Protein AF-A0A346MXD4-F1 (afdb_monomer_lite)

Secondary structure (DSSP, 8-state):
--HHHHHHHHHHHHHHHHHHHT--HHHHHHTHHHHHHHHHHHHTT-HHHHHHHHHHHHHH-S---HHHHHHHHHHHHHTT-HHHHHHHHHHHHHHHTS--------

Structure (mmCIF, N/CA/C/O backbone):
data_AF-A0A346MXD4-F1
#
_entry.id   AF-A0A346MXD4-F1
#
loop_
_atom_site.group_PDB
_atom_site.id
_atom_site.type_symbol
_atom_site.label_atom_id
_atom_site.label_alt_id
_atom_site.label_comp_id
_atom_site.label_asym_id
_atom_site.label_entity_id
_atom_site.label_seq_id
_atom_site.pdbx_PDB_ins_code
_atom_site.Cartn_x
_atom_site.Cartn_y
_atom_site.Cartn_z
_atom_site.occupancy
_atom_site.B_iso_or_equiv
_atom_site.auth_seq_id
_atom_site.auth_comp_id
_atom_site.auth_asym_id
_atom_site.auth_atom_id
_atom_site.pdbx_PDB_model_num
ATOM 1 N N . MET A 1 1 ? -1.097 21.440 -16.785 1.00 61.28 1 MET A N 1
ATOM 2 C CA . MET A 1 1 ? -1.066 20.371 -15.769 1.00 61.28 1 MET A CA 1
ATOM 3 C C . MET A 1 1 ? -1.832 20.871 -14.561 1.00 61.28 1 MET A C 1
ATOM 5 O O . MET A 1 1 ? -1.543 21.973 -14.109 1.00 61.28 1 MET A O 1
ATOM 9 N N . ASP A 1 2 ? -2.850 20.135 -14.123 1.00 86.38 2 ASP A N 1
ATOM 10 C CA . ASP A 1 2 ? -3.662 20.506 -12.961 1.00 86.38 2 ASP A CA 1
ATOM 11 C C . ASP A 1 2 ? -2.833 20.333 -11.676 1.00 86.38 2 ASP A C 1
ATOM 13 O O . ASP A 1 2 ? -2.281 19.261 -11.422 1.00 86.38 2 ASP A O 1
ATOM 17 N N . ILE A 1 3 ? -2.712 21.397 -10.878 1.00 85.75 3 ILE A N 1
ATOM 18 C CA . ILE A 1 3 ? -1.932 21.389 -9.635 1.00 85.75 3 ILE A CA 1
ATOM 19 C C . ILE A 1 3 ? -2.515 20.433 -8.589 1.00 85.75 3 ILE A C 1
ATOM 21 O O . ILE A 1 3 ? -1.772 19.887 -7.775 1.00 85.75 3 ILE A O 1
ATOM 25 N N . ASN A 1 4 ? -3.827 20.196 -8.625 1.00 85.75 4 ASN A N 1
ATOM 26 C CA . ASN A 1 4 ? -4.483 19.242 -7.738 1.00 85.75 4 ASN A CA 1
ATOM 27 C C . ASN A 1 4 ? -4.148 17.805 -8.143 1.00 85.75 4 ASN A C 1
ATOM 29 O O . ASN A 1 4 ? -3.875 16.977 -7.275 1.00 85.75 4 ASN A O 1
ATOM 33 N N . LEU A 1 5 ? -4.074 17.536 -9.451 1.00 85.88 5 LEU A N 1
ATOM 34 C CA . LEU A 1 5 ? -3.645 16.240 -9.973 1.00 85.88 5 LEU A CA 1
ATOM 35 C C . LEU A 1 5 ? -2.194 15.946 -9.574 1.00 85.88 5 LEU A C 1
ATOM 37 O O . LEU A 1 5 ? -1.924 14.889 -9.010 1.00 85.88 5 LEU A O 1
ATOM 41 N N . LEU A 1 6 ? -1.283 16.907 -9.754 1.00 88.44 6 LEU A N 1
ATOM 42 C CA . LEU A 1 6 ? 0.121 16.737 -9.362 1.00 88.44 6 LEU A CA 1
ATOM 43 C C . LEU A 1 6 ? 0.273 16.457 -7.858 1.00 88.44 6 LEU A C 1
ATOM 45 O O . LEU A 1 6 ? 1.000 15.544 -7.473 1.00 88.44 6 LEU A O 1
ATOM 49 N N . LYS A 1 7 ? -0.450 17.196 -7.006 1.00 88.94 7 LYS A N 1
ATOM 50 C CA . LYS A 1 7 ? -0.457 16.952 -5.554 1.00 88.94 7 LYS A CA 1
ATOM 51 C C . LYS A 1 7 ? -0.987 15.561 -5.207 1.00 88.94 7 LYS A C 1
ATOM 53 O O . LYS A 1 7 ? -0.432 14.903 -4.332 1.00 88.94 7 LYS A O 1
ATOM 58 N N . SER A 1 8 ? -2.045 15.108 -5.885 1.00 89.75 8 SER A N 1
ATOM 59 C CA . SER A 1 8 ? -2.593 13.765 -5.672 1.00 89.75 8 SER A CA 1
ATOM 60 C C . SER A 1 8 ? -1.593 12.672 -6.054 1.00 89.75 8 SER A C 1
ATOM 62 O O . SER A 1 8 ? -1.473 11.688 -5.328 1.00 89.75 8 SER A O 1
ATOM 64 N N . TRP A 1 9 ? -0.818 12.866 -7.126 1.00 92.88 9 TRP A N 1
ATOM 65 C CA . TRP A 1 9 ? 0.212 11.923 -7.563 1.00 92.88 9 TRP A CA 1
ATOM 66 C C . TRP A 1 9 ? 1.372 11.852 -6.580 1.00 92.88 9 TRP A C 1
ATOM 68 O O . TRP A 1 9 ? 1.690 10.766 -6.112 1.00 92.88 9 TRP A O 1
ATOM 78 N N . GLN A 1 10 ? 1.928 12.999 -6.181 1.00 95.44 10 GLN A N 1
ATOM 79 C CA . GLN A 1 10 ? 3.022 13.054 -5.203 1.00 95.44 10 GLN A CA 1
ATOM 80 C C . GLN A 1 10 ? 2.632 12.416 -3.867 1.00 95.44 10 GLN A C 1
ATOM 82 O O . GLN A 1 10 ? 3.409 11.683 -3.262 1.00 95.44 10 GLN A O 1
ATOM 87 N N . ARG A 1 11 ? 1.403 12.669 -3.409 1.00 95.75 11 ARG A N 1
ATOM 88 C CA . ARG A 1 11 ? 0.888 12.060 -2.183 1.00 95.75 11 ARG A CA 1
ATOM 89 C C . ARG A 1 11 ? 0.709 10.547 -2.329 1.00 95.75 11 ARG A C 1
ATOM 91 O O . ARG A 1 11 ? 1.074 9.812 -1.420 1.00 95.75 11 ARG A O 1
ATOM 98 N N . THR A 1 12 ? 0.170 10.093 -3.459 1.00 97.56 12 THR A N 1
ATOM 99 C CA . THR A 1 12 ? 0.012 8.660 -3.753 1.00 97.56 12 THR A CA 1
ATOM 100 C C . THR A 1 12 ? 1.367 7.959 -3.774 1.00 97.56 12 THR A C 1
ATOM 102 O O . THR A 1 12 ? 1.531 6.943 -3.109 1.00 97.56 12 THR A O 1
ATOM 105 N N . GLU A 1 13 ? 2.351 8.526 -4.473 1.00 98.00 13 GLU A N 1
ATOM 106 C CA . GLU A 1 13 ? 3.718 8.007 -4.505 1.00 98.00 13 GLU A CA 1
ATOM 107 C C . GLU A 1 13 ? 4.312 7.910 -3.092 1.00 98.00 13 GLU A C 1
ATOM 109 O O . GLU A 1 13 ? 4.855 6.870 -2.728 1.00 98.00 13 GLU A O 1
ATOM 114 N N . GLY A 1 14 ? 4.146 8.955 -2.273 1.00 98.00 14 GLY A N 1
ATOM 115 C CA . GLY A 1 14 ? 4.580 8.952 -0.876 1.00 98.00 14 GLY A CA 1
ATOM 116 C C . GLY A 1 14 ? 3.967 7.806 -0.069 1.00 98.00 14 GLY A C 1
ATOM 117 O O . GLY A 1 14 ? 4.694 7.059 0.577 1.00 98.00 14 GLY A O 1
ATOM 118 N N . TYR A 1 15 ? 2.649 7.602 -0.163 1.00 98.44 15 TYR A N 1
ATOM 119 C CA . TYR A 1 15 ? 1.988 6.492 0.530 1.00 98.44 15 TYR A CA 1
ATOM 120 C C . TYR A 1 15 ? 2.470 5.119 0.064 1.00 98.44 15 TYR A C 1
ATOM 122 O O . TYR A 1 15 ? 2.642 4.233 0.895 1.00 98.44 15 TYR A O 1
ATOM 130 N N . LEU A 1 16 ? 2.713 4.934 -1.235 1.00 98.56 16 LEU A N 1
ATOM 131 C CA . LEU A 1 16 ? 3.205 3.664 -1.771 1.00 98.56 16 LEU A CA 1
ATOM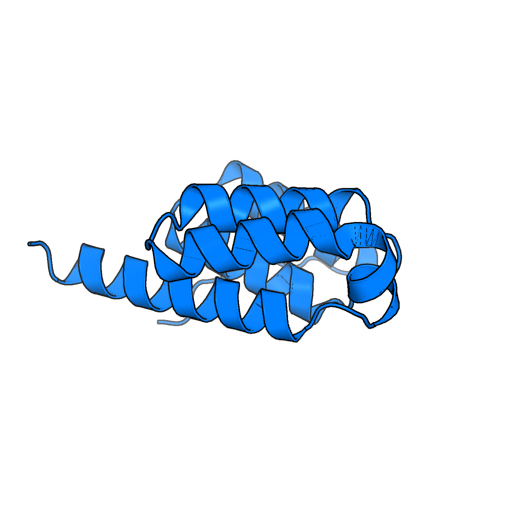 132 C C . LEU A 1 16 ? 4.651 3.380 -1.343 1.00 98.56 16 LEU A C 1
ATOM 134 O O . LEU A 1 16 ? 4.966 2.252 -0.968 1.00 98.56 16 LEU A O 1
ATOM 138 N N . ARG A 1 17 ? 5.520 4.399 -1.336 1.00 98.44 17 ARG A N 1
ATOM 139 C CA . ARG A 1 17 ? 6.900 4.277 -0.836 1.00 98.44 17 ARG A CA 1
ATOM 140 C C . ARG A 1 17 ? 6.931 3.964 0.656 1.00 98.44 17 ARG A C 1
ATOM 142 O O . ARG A 1 17 ? 7.668 3.074 1.077 1.00 98.44 17 ARG A O 1
ATOM 149 N N . ASP A 1 18 ? 6.095 4.642 1.435 1.00 98.19 18 ASP A N 1
ATOM 150 C CA . ASP A 1 18 ? 5.960 4.362 2.861 1.00 98.19 18 ASP A CA 1
ATOM 151 C C . ASP A 1 18 ? 5.391 2.954 3.087 1.00 98.19 18 ASP A C 1
ATOM 153 O O . ASP A 1 18 ? 5.860 2.244 3.971 1.00 98.19 18 ASP A O 1
ATOM 157 N N . ALA A 1 19 ? 4.396 2.514 2.307 1.00 97.62 19 ALA A N 1
ATOM 158 C CA . ALA A 1 19 ? 3.847 1.161 2.424 1.00 97.62 19 ALA A CA 1
ATOM 159 C C . ALA A 1 19 ? 4.948 0.125 2.172 1.00 97.62 19 ALA A C 1
ATOM 161 O O . ALA A 1 19 ? 5.194 -0.741 3.009 1.00 97.62 19 ALA A O 1
ATOM 162 N N . ARG A 1 20 ? 5.688 0.285 1.071 1.00 96.75 20 ARG A N 1
ATOM 163 C CA . ARG A 1 20 ? 6.841 -0.547 0.728 1.00 96.75 20 ARG A CA 1
ATOM 164 C C . ARG A 1 20 ? 7.854 -0.644 1.873 1.00 96.75 20 ARG A C 1
ATOM 166 O O . ARG A 1 20 ? 8.316 -1.745 2.161 1.00 96.75 20 ARG A O 1
ATOM 173 N N . SER A 1 21 ? 8.176 0.459 2.552 1.00 96.69 21 SER A N 1
ATOM 174 C CA . SER A 1 21 ? 9.146 0.454 3.660 1.00 96.69 21 SER A CA 1
ATOM 175 C C . SER A 1 21 ? 8.645 -0.230 4.938 1.00 96.69 21 SER A C 1
ATOM 177 O O . SER A 1 21 ? 9.433 -0.440 5.857 1.00 96.69 21 SER A O 1
ATOM 179 N N . HIS A 1 22 ? 7.342 -0.508 5.041 1.00 96.44 22 HIS A N 1
ATOM 180 C CA . HIS A 1 22 ? 6.728 -1.186 6.185 1.00 96.44 22 HIS A CA 1
ATOM 181 C C . HIS A 1 22 ? 6.530 -2.688 5.964 1.00 96.44 22 HIS A C 1
ATOM 183 O O . HIS A 1 22 ? 6.034 -3.347 6.879 1.00 96.44 22 HIS A O 1
ATOM 189 N N . LEU A 1 23 ? 6.917 -3.221 4.799 1.00 94.38 23 LEU A N 1
ATOM 190 C CA . LEU A 1 23 ? 6.872 -4.658 4.552 1.00 94.38 23 LEU A CA 1
ATOM 191 C C . LEU A 1 23 ? 7.757 -5.413 5.549 1.00 94.38 23 LEU A C 1
ATOM 193 O O . LEU A 1 23 ? 8.876 -5.001 5.872 1.00 94.38 23 LEU A O 1
ATOM 197 N N . SER A 1 24 ? 7.241 -6.528 6.055 1.00 93.06 24 SER A N 1
ATOM 198 C CA . SER A 1 24 ? 7.981 -7.394 6.967 1.00 93.06 24 SER A CA 1
ATOM 199 C C . SER A 1 24 ? 9.179 -8.060 6.278 1.00 93.06 24 SER A C 1
ATOM 201 O O . SER A 1 24 ? 9.168 -8.317 5.078 1.00 93.06 24 SER A O 1
ATOM 203 N N . GLN A 1 25 ? 10.203 -8.442 7.050 1.00 92.75 25 GLN A N 1
ATOM 204 C CA . GLN A 1 25 ? 11.337 -9.217 6.513 1.00 92.75 25 GLN A CA 1
ATOM 205 C C . GLN A 1 25 ? 10.911 -10.567 5.916 1.00 92.75 25 GLN A C 1
ATOM 207 O O . GLN A 1 25 ? 11.604 -11.101 5.055 1.00 92.75 25 GLN A O 1
ATOM 212 N N . ILE A 1 26 ? 9.792 -11.128 6.386 1.00 92.69 26 ILE A N 1
ATOM 213 C CA . ILE A 1 26 ? 9.230 -12.360 5.828 1.00 92.69 26 ILE A CA 1
ATOM 214 C C . ILE A 1 26 ? 8.682 -12.069 4.432 1.00 92.69 26 ILE A C 1
ATOM 216 O O . ILE A 1 26 ? 9.018 -12.787 3.498 1.00 92.69 26 ILE A O 1
ATOM 220 N N . ALA A 1 27 ? 7.926 -10.980 4.257 1.00 91.69 27 ALA A N 1
ATOM 221 C CA . ALA A 1 27 ? 7.451 -10.596 2.933 1.00 91.69 27 ALA A CA 1
ATOM 222 C C . ALA A 1 27 ? 8.587 -10.225 1.970 1.00 91.69 27 ALA A C 1
ATOM 224 O O . ALA A 1 27 ? 8.510 -10.563 0.795 1.00 91.69 27 ALA A O 1
ATOM 225 N N . GLU A 1 28 ? 9.663 -9.607 2.460 1.00 92.38 28 GLU A N 1
ATOM 226 C CA . GLU A 1 28 ? 10.874 -9.347 1.663 1.00 92.38 28 GLU A CA 1
ATOM 227 C C . GLU A 1 28 ? 11.488 -10.630 1.088 1.00 92.38 28 GLU A C 1
ATOM 229 O O . GLU A 1 28 ? 12.020 -10.622 -0.020 1.00 92.38 28 GLU A O 1
ATOM 234 N N . ALA A 1 29 ? 11.410 -11.740 1.828 1.00 93.62 29 ALA A N 1
ATOM 235 C CA . ALA A 1 29 ? 11.896 -13.036 1.370 1.00 93.62 29 ALA A CA 1
ATOM 236 C C . ALA A 1 29 ? 10.886 -13.743 0.453 1.00 93.62 29 ALA A C 1
ATOM 238 O O . ALA A 1 29 ? 11.266 -14.236 -0.609 1.00 93.62 29 ALA A O 1
ATOM 239 N N . ASP A 1 30 ? 9.613 -13.779 0.851 1.00 95.19 30 ASP A N 1
ATOM 240 C CA . ASP A 1 30 ? 8.570 -14.556 0.174 1.00 95.19 30 ASP A CA 1
ATOM 241 C C . ASP A 1 30 ? 8.066 -13.883 -1.117 1.00 95.19 30 ASP A C 1
ATOM 243 O O . ASP A 1 30 ? 7.660 -14.571 -2.052 1.00 95.19 30 ASP A O 1
ATOM 247 N N . PHE A 1 31 ? 8.131 -12.548 -1.199 1.00 95.69 31 PHE A N 1
ATOM 248 C CA . PHE A 1 31 ? 7.597 -11.744 -2.307 1.00 95.69 31 PHE A CA 1
ATOM 249 C C . PHE A 1 31 ? 8.658 -10.871 -2.992 1.00 95.69 31 PHE A C 1
ATOM 251 O O . PHE A 1 31 ? 8.322 -9.853 -3.598 1.00 95.69 31 PHE A O 1
ATOM 258 N N . ALA A 1 32 ? 9.935 -11.262 -2.935 1.00 95.88 32 ALA A N 1
ATOM 259 C CA . ALA A 1 32 ? 11.058 -10.477 -3.461 1.00 95.88 32 ALA A CA 1
ATOM 260 C C . ALA A 1 32 ? 10.847 -9.962 -4.902 1.00 95.88 32 ALA A C 1
ATOM 262 O O . ALA A 1 32 ? 11.166 -8.812 -5.205 1.00 95.88 32 ALA A O 1
ATOM 263 N N . ASP A 1 33 ? 10.282 -10.785 -5.792 1.00 96.00 33 ASP A N 1
ATOM 264 C CA . ASP A 1 33 ? 10.012 -10.383 -7.177 1.00 96.00 33 ASP A CA 1
ATOM 265 C C . ASP A 1 33 ? 8.881 -9.354 -7.294 1.00 96.00 33 ASP A C 1
ATOM 267 O O . ASP A 1 33 ? 9.061 -8.341 -7.968 1.00 96.00 33 ASP A O 1
ATOM 271 N N . GLY A 1 34 ? 7.756 -9.555 -6.600 1.00 95.94 34 GLY A N 1
ATOM 272 C CA . GLY A 1 34 ? 6.640 -8.599 -6.611 1.00 95.94 34 GLY A CA 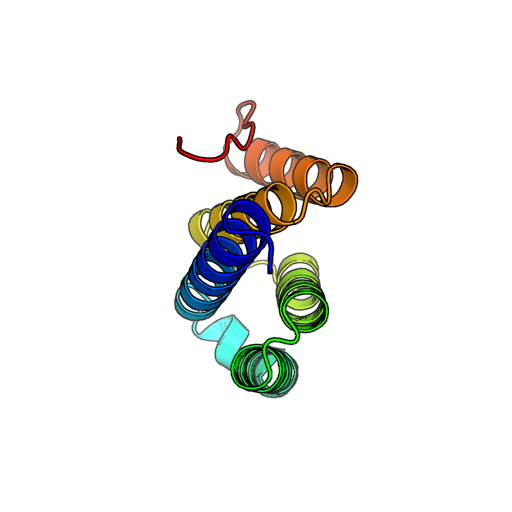1
ATOM 273 C C . GLY A 1 34 ? 7.021 -7.258 -5.979 1.00 95.94 34 GLY A C 1
ATOM 274 O O . GLY A 1 34 ? 6.608 -6.194 -6.437 1.00 95.94 34 GLY A O 1
ATOM 275 N N . ILE A 1 35 ? 7.884 -7.298 -4.965 1.00 97.00 35 ILE A N 1
ATOM 276 C CA . ILE A 1 35 ? 8.473 -6.111 -4.347 1.00 97.00 35 ILE A CA 1
ATOM 277 C C . ILE A 1 35 ? 9.356 -5.354 -5.344 1.00 97.00 35 ILE A C 1
ATOM 279 O O . ILE A 1 35 ? 9.217 -4.138 -5.491 1.00 97.00 35 ILE A O 1
ATOM 283 N N . ARG A 1 36 ? 10.236 -6.067 -6.056 1.00 97.56 36 ARG A N 1
ATOM 284 C CA . ARG A 1 36 ? 11.097 -5.479 -7.088 1.00 97.56 36 ARG A CA 1
ATOM 285 C C . ARG A 1 36 ? 10.275 -4.862 -8.220 1.00 97.56 36 ARG A C 1
ATOM 287 O O . ARG A 1 36 ? 10.633 -3.797 -8.714 1.00 97.56 36 ARG A O 1
ATOM 294 N N . GLU A 1 37 ? 9.183 -5.501 -8.631 1.00 97.56 37 GLU A N 1
ATOM 295 C CA . GLU A 1 37 ? 8.255 -4.941 -9.622 1.00 97.56 37 GLU A CA 1
ATOM 296 C C . GLU A 1 37 ? 7.588 -3.660 -9.109 1.00 97.56 37 GLU A C 1
ATOM 298 O O . GLU A 1 37 ? 7.611 -2.642 -9.801 1.00 97.56 37 GLU A O 1
ATOM 303 N N . ALA A 1 38 ? 7.081 -3.660 -7.871 1.00 97.75 38 ALA A N 1
ATOM 304 C CA . ALA A 1 38 ? 6.513 -2.463 -7.253 1.00 97.75 38 ALA A CA 1
ATOM 305 C C . ALA A 1 38 ? 7.512 -1.290 -7.225 1.00 97.75 38 ALA A C 1
ATOM 307 O O . ALA A 1 38 ? 7.143 -0.154 -7.526 1.00 97.75 38 ALA A O 1
ATOM 308 N N . GLU A 1 39 ? 8.781 -1.554 -6.905 1.00 97.81 39 GLU A N 1
ATOM 309 C CA . GLU A 1 39 ? 9.852 -0.550 -6.924 1.00 97.81 39 GLU A CA 1
ATOM 310 C C . GLU A 1 39 ? 10.110 -0.002 -8.334 1.00 97.81 39 GLU A C 1
ATOM 312 O O . GLU A 1 39 ? 10.171 1.217 -8.508 1.00 97.81 39 GLU A O 1
ATOM 317 N N . GLN A 1 40 ? 10.172 -0.871 -9.347 1.00 98.06 40 GLN A N 1
ATOM 318 C CA . GLN A 1 40 ? 10.326 -0.461 -10.749 1.00 98.06 40 GLN A CA 1
ATOM 319 C C . GLN A 1 40 ? 9.164 0.429 -11.212 1.00 98.06 40 GLN A C 1
ATOM 321 O O . GLN A 1 40 ? 9.383 1.471 -11.834 1.00 98.06 40 GLN A O 1
ATOM 326 N N . TYR A 1 41 ? 7.928 0.079 -10.853 1.00 98.38 41 TYR A N 1
ATOM 327 C CA . TYR A 1 41 ? 6.759 0.904 -11.155 1.00 98.38 41 TYR A CA 1
ATOM 328 C C . TYR A 1 41 ? 6.826 2.276 -10.472 1.00 98.38 41 TYR A C 1
ATOM 330 O O . TYR A 1 41 ? 6.503 3.295 -11.089 1.00 98.38 41 TYR A O 1
ATOM 338 N N . LEU A 1 42 ? 7.299 2.339 -9.223 1.00 97.75 42 LEU A N 1
ATOM 339 C CA . LEU A 1 42 ? 7.499 3.604 -8.509 1.00 97.75 42 LEU A CA 1
ATOM 340 C C . LEU A 1 42 ? 8.578 4.480 -9.156 1.00 97.75 42 LEU A C 1
ATOM 342 O O . LEU A 1 42 ? 8.412 5.697 -9.217 1.00 97.75 42 LEU A O 1
ATOM 346 N N . GLU A 1 43 ? 9.667 3.898 -9.658 1.00 97.25 43 GLU A N 1
ATOM 347 C CA . GLU A 1 43 ? 10.717 4.629 -10.385 1.00 97.25 43 GLU A CA 1
ATOM 348 C C . GLU A 1 43 ? 10.214 5.238 -11.703 1.00 97.25 43 GLU A C 1
ATOM 350 O O . GLU A 1 43 ? 10.688 6.297 -12.126 1.00 97.25 43 GLU A O 1
ATOM 355 N N . HIS A 1 44 ? 9.216 4.612 -12.328 1.00 96.56 44 HIS A N 1
ATOM 356 C CA . HIS A 1 44 ? 8.620 5.062 -13.585 1.00 96.56 44 HIS A CA 1
ATOM 357 C C . HIS A 1 44 ? 7.323 5.874 -13.421 1.00 96.56 44 HIS A C 1
ATOM 359 O O . HIS A 1 44 ? 6.724 6.270 -14.421 1.00 96.56 44 HIS A O 1
ATOM 365 N N . ASN A 1 45 ? 6.922 6.208 -12.187 1.00 94.94 45 ASN A N 1
ATOM 366 C CA . ASN A 1 45 ? 5.653 6.879 -11.860 1.00 94.94 45 ASN A CA 1
ATOM 367 C C . ASN A 1 45 ? 4.398 6.104 -12.311 1.00 94.94 45 ASN A C 1
ATOM 369 O O . ASN A 1 45 ? 3.331 6.687 -12.518 1.00 94.94 45 ASN A O 1
ATOM 373 N N . GLU A 1 46 ? 4.494 4.784 -12.434 1.00 97.62 46 GLU A N 1
ATOM 374 C CA . GLU A 1 46 ? 3.382 3.897 -12.774 1.00 97.62 46 GLU A CA 1
ATOM 375 C C . GLU A 1 46 ? 2.598 3.531 -11.503 1.00 97.62 46 GLU A C 1
ATOM 377 O O . GLU A 1 46 ? 2.501 2.376 -11.097 1.00 97.62 46 GLU A O 1
ATOM 382 N N . LEU A 1 47 ? 2.038 4.551 -10.841 1.00 98.00 47 LEU A N 1
ATOM 383 C CA . LEU A 1 47 ? 1.494 4.446 -9.477 1.00 98.00 47 LEU A CA 1
ATOM 384 C C . LEU A 1 47 ? 0.368 3.411 -9.329 1.00 98.00 47 LEU A C 1
ATOM 386 O O . LEU A 1 47 ? 0.245 2.792 -8.276 1.00 98.00 47 LEU A O 1
ATOM 390 N N . GLY 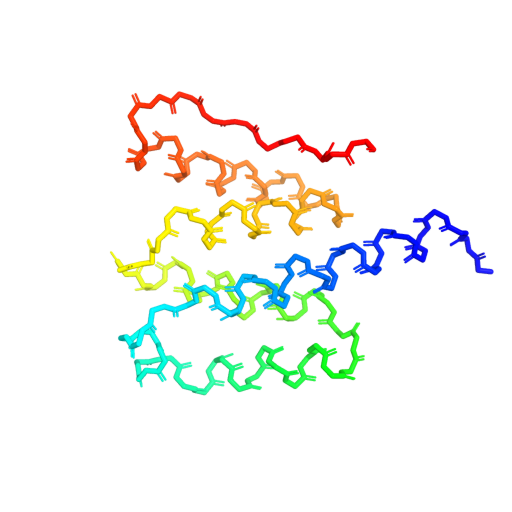A 1 48 ? -0.436 3.204 -10.376 1.00 97.75 48 GLY A N 1
ATOM 391 C CA . GLY A 1 48 ? -1.476 2.171 -10.382 1.00 97.75 48 GLY A CA 1
ATOM 392 C C . GLY A 1 48 ? -0.898 0.755 -10.350 1.00 97.75 48 GLY A C 1
ATOM 393 O O . GLY A 1 48 ? -1.359 -0.065 -9.566 1.00 97.75 48 GLY A O 1
ATOM 394 N N . LEU A 1 49 ? 0.159 0.496 -11.127 1.00 98.44 49 LEU A N 1
ATOM 395 C CA . LEU A 1 49 ? 0.834 -0.806 -11.153 1.00 98.44 49 LEU A CA 1
ATOM 396 C C . LEU A 1 49 ? 1.616 -1.055 -9.860 1.00 98.44 49 LEU A C 1
ATOM 398 O O . LEU A 1 49 ? 1.578 -2.154 -9.314 1.00 98.44 49 LEU A O 1
ATOM 402 N N . ALA A 1 50 ? 2.256 -0.015 -9.317 1.00 98.56 50 ALA A N 1
ATOM 403 C CA . ALA A 1 50 ? 2.885 -0.082 -8.001 1.00 98.56 50 ALA A CA 1
ATOM 404 C C . ALA A 1 50 ? 1.869 -0.435 -6.901 1.00 98.56 50 ALA A C 1
ATOM 406 O O . ALA A 1 50 ? 2.153 -1.261 -6.034 1.00 98.56 50 ALA A O 1
ATOM 407 N N . PHE A 1 51 ? 0.676 0.168 -6.945 1.00 98.50 51 PHE A N 1
ATOM 408 C CA . PHE A 1 51 ? -0.412 -0.174 -6.034 1.00 98.50 51 PHE A CA 1
ATOM 409 C C . PHE A 1 51 ? -0.885 -1.619 -6.225 1.00 98.50 51 PHE A C 1
ATOM 411 O O . PHE A 1 51 ? -0.992 -2.335 -5.235 1.00 98.50 51 PHE A O 1
ATOM 418 N N . ASP A 1 52 ? -1.133 -2.056 -7.465 1.00 98.31 52 ASP A N 1
ATOM 419 C CA . ASP A 1 52 ? -1.573 -3.423 -7.777 1.00 98.31 52 ASP A CA 1
ATOM 420 C C . ASP A 1 52 ? -0.588 -4.472 -7.230 1.00 98.31 52 ASP A C 1
ATOM 422 O O . ASP A 1 52 ? -1.000 -5.438 -6.587 1.00 98.31 52 ASP A O 1
ATOM 426 N N . ALA A 1 53 ? 0.716 -4.252 -7.425 1.00 97.88 53 ALA A N 1
ATOM 427 C CA . ALA A 1 53 ? 1.761 -5.146 -6.937 1.00 97.88 53 ALA A CA 1
ATOM 428 C C . ALA A 1 53 ? 1.776 -5.230 -5.401 1.00 97.88 53 ALA A C 1
ATOM 430 O O . ALA A 1 53 ? 1.757 -6.326 -4.837 1.00 97.88 53 ALA A O 1
ATOM 431 N N . LEU A 1 54 ? 1.748 -4.085 -4.706 1.00 97.69 54 LEU A N 1
ATOM 432 C CA . LEU A 1 54 ? 1.718 -4.064 -3.240 1.00 97.69 54 LEU A CA 1
ATOM 433 C C . LEU A 1 54 ? 0.403 -4.622 -2.672 1.00 97.69 54 LEU A C 1
ATOM 435 O O . LEU A 1 54 ? 0.423 -5.274 -1.631 1.00 97.69 54 LEU A O 1
ATOM 439 N N . GLU A 1 55 ? -0.731 -4.407 -3.341 1.00 96.56 55 GLU A N 1
ATOM 440 C CA . GLU A 1 55 ? -2.018 -4.985 -2.944 1.00 96.56 55 GLU A CA 1
ATOM 441 C C . GLU A 1 55 ? -2.017 -6.513 -3.085 1.00 96.56 55 GLU A C 1
ATOM 443 O O . GLU A 1 55 ? -2.511 -7.191 -2.186 1.00 96.56 55 GLU A O 1
ATOM 448 N N . SER A 1 56 ? -1.411 -7.078 -4.138 1.00 95.50 56 SER A N 1
ATOM 449 C CA . SER A 1 56 ? -1.276 -8.540 -4.271 1.00 95.50 56 SER A CA 1
ATOM 450 C C . SER A 1 56 ? -0.496 -9.130 -3.096 1.00 95.50 56 SER A C 1
ATOM 452 O O . SER A 1 56 ? -0.970 -10.056 -2.439 1.00 95.50 56 SER A O 1
ATOM 454 N N . ILE A 1 57 ? 0.640 -8.514 -2.743 1.00 94.38 57 ILE A N 1
ATOM 455 C CA . ILE A 1 57 ? 1.432 -8.902 -1.565 1.00 94.38 57 ILE A CA 1
ATOM 456 C C . ILE A 1 57 ? 0.577 -8.803 -0.297 1.00 94.38 57 ILE A C 1
ATOM 458 O O . ILE A 1 57 ? 0.593 -9.706 0.535 1.00 94.38 57 ILE A O 1
ATOM 462 N N . ALA A 1 58 ? -0.219 -7.742 -0.152 1.00 90.75 58 ALA A N 1
ATOM 463 C CA . ALA A 1 58 ? -1.113 -7.545 0.988 1.00 90.75 58 ALA A CA 1
ATOM 464 C C . ALA A 1 58 ? -2.174 -8.645 1.131 1.00 90.75 58 ALA A C 1
ATOM 466 O O . ALA A 1 58 ? -2.544 -8.999 2.249 1.00 90.75 58 ALA A O 1
ATOM 467 N N . ME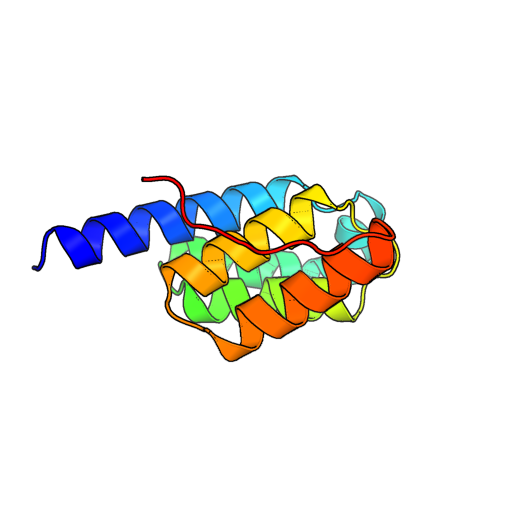T A 1 59 ? -2.692 -9.156 0.012 1.00 88.94 59 MET A N 1
ATOM 468 C CA . MET A 1 59 ? -3.724 -10.196 0.005 1.00 88.94 59 MET A CA 1
ATOM 469 C C . MET A 1 59 ? -3.147 -11.601 0.207 1.00 88.94 59 MET A C 1
ATOM 471 O O . MET A 1 59 ? -3.838 -12.476 0.731 1.00 88.94 59 MET A O 1
ATOM 475 N N . GLU A 1 60 ? -1.902 -11.822 -0.208 1.00 90.50 60 GLU A N 1
ATOM 476 C CA . GLU A 1 60 ? -1.224 -13.118 -0.115 1.00 90.50 60 GLU A CA 1
ATOM 477 C C . GLU A 1 60 ? -0.443 -13.290 1.196 1.00 90.50 60 GLU A C 1
ATOM 479 O O . GLU A 1 60 ? -0.291 -14.407 1.696 1.00 90.50 60 GLU A O 1
ATOM 484 N N . SER A 1 61 ? 0.024 -12.191 1.789 1.00 85.75 61 SER A N 1
ATOM 485 C CA . SER A 1 61 ? 0.740 -12.196 3.063 1.00 85.75 61 SER A CA 1
ATOM 486 C C . SER A 1 61 ? -0.209 -12.298 4.263 1.00 85.75 61 SER A C 1
ATOM 488 O O . SER A 1 61 ? -1.305 -11.743 4.291 1.00 85.75 61 SER A O 1
ATOM 490 N N . GLN A 1 62 ? 0.230 -13.007 5.306 1.00 81.75 62 GLN A N 1
ATOM 491 C CA . GLN A 1 62 ? -0.507 -13.131 6.577 1.00 81.75 62 GLN A CA 1
ATOM 492 C C . GLN A 1 62 ? 0.154 -12.359 7.729 1.00 81.75 62 GLN A C 1
ATOM 494 O O . GLN A 1 62 ? -0.333 -12.391 8.858 1.00 81.75 62 GLN A O 1
ATOM 499 N N . TRP A 1 63 ? 1.278 -11.693 7.458 1.00 78.75 63 TRP A N 1
ATOM 500 C CA . TRP A 1 63 ? 2.223 -11.231 8.481 1.00 78.75 63 TRP A CA 1
ATOM 501 C C . TRP A 1 63 ? 2.352 -9.711 8.556 1.00 78.75 63 TRP A C 1
ATOM 503 O O . TRP A 1 63 ? 3.056 -9.203 9.429 1.00 78.75 63 TRP A O 1
ATOM 513 N N . GLU A 1 64 ? 1.713 -8.982 7.643 1.00 86.38 64 GLU A N 1
ATOM 514 C CA . GLU A 1 64 ? 1.944 -7.550 7.520 1.00 86.38 64 GLU A CA 1
ATOM 515 C C . GLU A 1 64 ? 1.302 -6.750 8.648 1.00 86.38 64 GLU A C 1
ATOM 517 O O . GLU A 1 64 ? 0.214 -7.046 9.154 1.00 86.38 64 GLU A O 1
ATOM 522 N N . GLY A 1 65 ? 2.012 -5.703 9.061 1.00 88.25 65 GLY A N 1
ATOM 523 C CA . GLY A 1 65 ? 1.547 -4.812 10.110 1.00 88.25 65 GLY A CA 1
ATOM 524 C C . GLY A 1 65 ? 0.378 -3.947 9.642 1.00 88.25 65 GLY A C 1
ATOM 525 O O . GLY A 1 65 ? 0.292 -3.558 8.480 1.00 88.25 65 GLY A O 1
ATOM 526 N N . LEU A 1 66 ? -0.482 -3.536 10.581 1.00 93.44 66 LEU A N 1
ATOM 527 C CA . LEU A 1 66 ? -1.601 -2.616 10.314 1.00 93.44 66 LEU A CA 1
ATOM 528 C C . LEU A 1 66 ? -1.182 -1.366 9.527 1.00 93.44 66 LEU A C 1
ATOM 530 O O . LEU A 1 66 ? -1.924 -0.902 8.666 1.00 93.44 66 LEU A O 1
ATOM 534 N N . ARG A 1 67 ? 0.023 -0.848 9.795 1.00 95.31 67 ARG A N 1
ATOM 535 C CA . ARG A 1 67 ? 0.531 0.363 9.152 1.00 95.31 67 ARG A CA 1
ATOM 536 C C . ARG A 1 67 ? 0.673 0.222 7.635 1.00 95.31 67 ARG A C 1
ATOM 538 O O . ARG A 1 67 ? 0.396 1.180 6.922 1.00 95.31 67 ARG A O 1
ATOM 545 N N . PHE A 1 68 ? 1.058 -0.955 7.150 1.00 96.31 68 PHE A N 1
ATOM 546 C CA . PHE A 1 68 ? 1.149 -1.235 5.720 1.00 96.31 68 PHE A CA 1
ATOM 547 C C . PHE A 1 68 ? -0.225 -1.107 5.044 1.00 96.31 68 PHE A C 1
ATOM 549 O O . PHE A 1 68 ? -0.381 -0.357 4.081 1.00 96.31 68 PHE A O 1
ATOM 556 N N . PHE A 1 69 ? -1.251 -1.743 5.617 1.00 96.56 69 PHE A N 1
ATOM 557 C CA . PHE A 1 69 ? -2.618 -1.668 5.099 1.00 96.56 69 PHE A CA 1
ATOM 558 C C . PHE A 1 69 ? -3.195 -0.247 5.150 1.00 96.56 69 PHE A C 1
ATOM 560 O O . PHE A 1 69 ? -3.845 0.182 4.201 1.00 96.56 69 PHE A O 1
ATOM 567 N N . GLU A 1 70 ? -2.938 0.511 6.220 1.00 97.25 70 GLU A N 1
ATOM 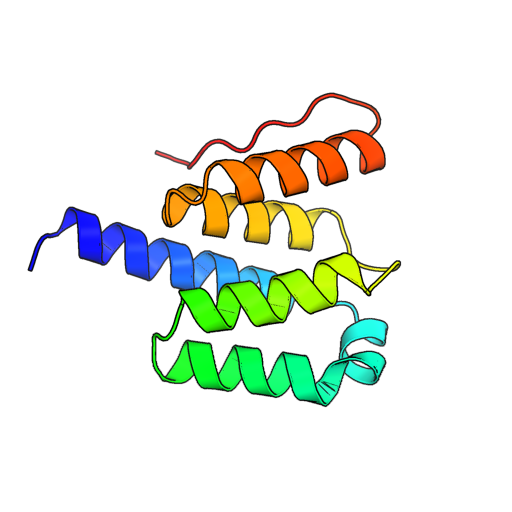568 C CA . GLU A 1 70 ? -3.363 1.918 6.324 1.00 97.25 70 GLU A CA 1
ATOM 569 C C . GLU A 1 70 ? -2.787 2.779 5.193 1.00 97.25 70 GLU A C 1
ATOM 571 O O . GLU A 1 70 ? -3.481 3.626 4.630 1.00 97.25 70 GLU A O 1
ATOM 576 N N . LEU A 1 71 ? -1.515 2.566 4.851 1.00 98.19 71 LEU A N 1
ATOM 577 C CA . LEU A 1 71 ? -0.841 3.300 3.783 1.00 98.19 71 LEU A CA 1
ATOM 578 C C . LEU A 1 71 ? -1.389 2.917 2.404 1.00 98.19 71 LEU A C 1
ATOM 580 O O . LEU A 1 71 ? -1.612 3.802 1.577 1.00 98.19 71 LEU A O 1
ATOM 584 N N . LEU A 1 72 ? -1.701 1.638 2.175 1.00 97.75 72 LEU A N 1
ATOM 585 C CA . LEU A 1 72 ? -2.395 1.216 0.956 1.00 97.75 72 LEU A CA 1
ATOM 586 C C . LEU A 1 72 ? -3.796 1.824 0.855 1.00 97.75 72 LEU A C 1
ATOM 588 O O . LEU A 1 72 ? -4.158 2.348 -0.196 1.00 97.75 72 LEU A O 1
ATOM 592 N N . ALA A 1 73 ? -4.570 1.849 1.938 1.00 97.81 73 ALA A N 1
ATOM 593 C CA . ALA A 1 73 ? -5.885 2.481 1.917 1.00 97.81 73 ALA A CA 1
ATOM 594 C C . ALA A 1 73 ? -5.790 3.986 1.599 1.00 97.81 73 ALA A C 1
ATOM 596 O O . ALA A 1 73 ? -6.576 4.504 0.801 1.00 97.81 73 ALA A O 1
ATOM 597 N N . LEU A 1 74 ? -4.788 4.683 2.150 1.00 98.25 74 LEU A N 1
ATOM 598 C CA . LEU A 1 74 ? -4.502 6.087 1.837 1.00 98.25 74 LEU A CA 1
ATOM 599 C C . LEU A 1 74 ? -4.097 6.292 0.369 1.00 98.25 74 LEU A C 1
ATOM 601 O O . LEU A 1 74 ? -4.551 7.252 -0.261 1.00 98.25 74 LEU A O 1
ATOM 605 N N . ALA A 1 75 ? -3.294 5.389 -0.202 1.00 98.00 75 ALA A N 1
ATOM 606 C CA . ALA A 1 75 ? -2.952 5.407 -1.623 1.00 98.00 75 ALA A CA 1
ATOM 607 C C . ALA A 1 75 ? -4.200 5.211 -2.502 1.00 98.00 75 ALA A C 1
ATOM 609 O O . ALA A 1 75 ? -4.447 6.018 -3.402 1.00 98.00 75 ALA A O 1
ATOM 610 N N . ALA A 1 76 ? -5.035 4.212 -2.194 1.00 97.62 76 ALA A N 1
ATOM 611 C CA . ALA A 1 76 ? -6.296 3.955 -2.889 1.00 97.62 76 ALA A CA 1
ATOM 612 C C . ALA A 1 76 ? -7.236 5.169 -2.834 1.00 97.62 76 ALA A C 1
ATOM 614 O O . ALA A 1 76 ? -7.743 5.610 -3.868 1.00 97.62 76 ALA A O 1
ATOM 615 N N . ALA A 1 77 ? -7.408 5.764 -1.650 1.00 96.94 77 ALA A N 1
ATOM 616 C CA . ALA A 1 77 ? -8.211 6.969 -1.468 1.00 96.94 77 ALA A CA 1
ATOM 617 C C . ALA A 1 77 ? -7.657 8.149 -2.286 1.00 96.94 77 ALA A C 1
ATOM 619 O O . ALA A 1 77 ? -8.414 8.859 -2.948 1.00 96.94 77 ALA A O 1
ATOM 620 N N . SER A 1 78 ? -6.331 8.338 -2.305 1.00 96.50 78 SER A N 1
ATOM 621 C CA . SER A 1 78 ? -5.674 9.419 -3.054 1.00 96.50 78 SER A CA 1
ATOM 622 C C . SER A 1 78 ? -5.846 9.273 -4.572 1.00 96.50 78 SER A C 1
ATOM 624 O O . SER A 1 78 ? -5.939 10.281 -5.273 1.00 96.50 78 SER A O 1
ATOM 626 N N . MET A 1 79 ? -5.966 8.037 -5.066 1.00 95.12 79 MET A N 1
ATOM 627 C CA . MET A 1 79 ? -6.259 7.704 -6.465 1.00 95.12 79 MET A CA 1
ATOM 628 C C . MET A 1 79 ? -7.761 7.603 -6.784 1.00 95.12 79 MET A C 1
ATOM 630 O O . MET A 1 79 ? -8.123 7.287 -7.913 1.00 95.12 79 MET A O 1
ATOM 634 N N . SER A 1 80 ? -8.648 7.877 -5.820 1.00 95.25 80 SER A N 1
ATOM 635 C CA . SER A 1 80 ? -10.106 7.704 -5.958 1.00 95.25 80 SER A CA 1
ATOM 636 C C . SER A 1 80 ? -10.558 6.261 -6.262 1.00 95.25 80 SER A C 1
ATOM 638 O O . SER A 1 80 ? -11.617 6.046 -6.852 1.00 95.25 80 SER A O 1
ATOM 640 N N . LEU A 1 81 ? -9.793 5.254 -5.827 1.00 96.25 81 LEU A N 1
ATOM 641 C CA . LEU A 1 81 ? -10.123 3.828 -5.945 1.00 96.25 81 LEU A CA 1
ATOM 642 C C . LEU A 1 81 ? -11.045 3.384 -4.796 1.00 96.25 81 LEU A C 1
ATOM 644 O O . LEU A 1 81 ? -10.652 2.618 -3.916 1.00 96.25 81 LEU A O 1
ATOM 648 N N . VAL A 1 82 ? -12.282 3.888 -4.797 1.00 96.12 82 VAL A N 1
ATOM 649 C CA . VAL A 1 82 ? -13.233 3.771 -3.672 1.00 96.12 82 VAL A CA 1
ATOM 650 C C . VAL A 1 82 ? -13.480 2.323 -3.235 1.00 96.12 82 VAL A C 1
ATOM 652 O O . VAL A 1 82 ? -13.508 2.039 -2.039 1.00 96.12 82 VAL A O 1
ATOM 655 N N . ASP A 1 83 ? -13.650 1.396 -4.177 1.00 97.19 83 ASP A N 1
ATOM 656 C CA . ASP A 1 83 ? -13.953 -0.000 -3.840 1.00 97.19 83 ASP A CA 1
ATOM 657 C C . ASP A 1 83 ? -12.757 -0.708 -3.195 1.00 97.19 83 ASP A C 1
ATOM 659 O O . ASP A 1 83 ? -12.925 -1.457 -2.231 1.00 97.19 83 ASP A O 1
ATOM 663 N N . ARG A 1 84 ? -11.540 -0.408 -3.666 1.00 96.94 84 ARG A N 1
ATOM 664 C CA . ARG A 1 84 ? -10.305 -0.958 -3.095 1.00 96.94 84 ARG A CA 1
ATOM 665 C C . ARG A 1 84 ? -10.021 -0.380 -1.715 1.00 96.94 84 ARG A C 1
ATOM 667 O O . ARG A 1 84 ? -9.750 -1.133 -0.786 1.00 96.94 84 ARG A O 1
ATOM 674 N N . GLN A 1 85 ? -10.209 0.931 -1.542 1.00 97.75 85 GLN A N 1
ATOM 675 C CA . GLN A 1 85 ? -10.148 1.568 -0.224 1.00 97.75 85 GLN A CA 1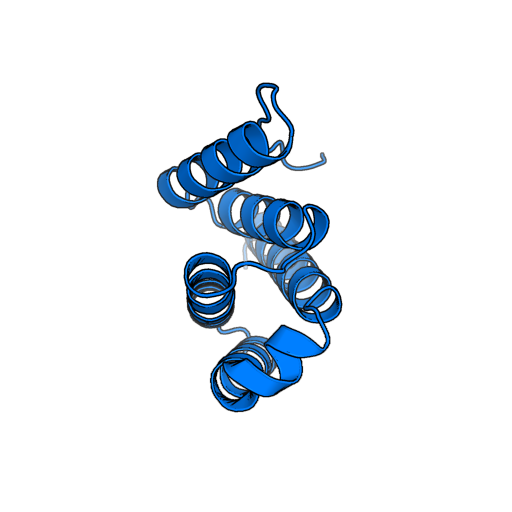
ATOM 676 C C . GLN A 1 85 ? -11.094 0.868 0.764 1.00 97.75 85 GLN A C 1
ATOM 678 O O . GLN A 1 85 ? -10.662 0.463 1.838 1.00 97.75 85 GLN A O 1
ATOM 683 N N . LYS A 1 86 ? -12.367 0.667 0.397 1.00 97.38 86 LYS A N 1
ATOM 684 C CA . LYS A 1 86 ? -13.353 0.006 1.269 1.00 97.38 86 LYS A CA 1
ATOM 685 C C . LYS A 1 86 ? -12.981 -1.436 1.604 1.00 97.38 86 LYS A C 1
ATOM 687 O O . LYS A 1 86 ? -13.206 -1.874 2.733 1.00 97.38 86 LYS A O 1
ATOM 692 N N . ALA A 1 87 ? -12.433 -2.179 0.644 1.00 96.50 87 ALA A N 1
ATOM 693 C CA . ALA A 1 87 ? -11.972 -3.543 0.879 1.00 96.50 87 ALA A CA 1
ATOM 694 C C . ALA A 1 87 ? -10.846 -3.576 1.927 1.00 96.50 87 ALA A C 1
ATOM 696 O O . ALA A 1 87 ? -10.909 -4.368 2.875 1.00 96.50 87 ALA A O 1
ATOM 697 N N . ILE A 1 88 ? -9.871 -2.671 1.802 1.00 96.56 88 ILE A N 1
ATOM 698 C CA . ILE A 1 88 ? -8.748 -2.547 2.737 1.00 96.56 88 ILE A CA 1
ATOM 699 C C . ILE A 1 88 ? -9.226 -2.028 4.104 1.00 96.56 88 ILE A C 1
ATOM 701 O O . ILE A 1 88 ? -8.876 -2.611 5.127 1.00 96.56 88 ILE A O 1
ATOM 705 N N . ASP A 1 89 ? -10.105 -1.025 4.156 1.00 97.31 89 ASP A N 1
ATOM 706 C CA . ASP A 1 89 ? -10.704 -0.523 5.404 1.00 97.31 89 ASP A CA 1
ATOM 707 C C . ASP A 1 89 ? -11.458 -1.632 6.156 1.00 97.31 89 ASP A C 1
ATOM 709 O O . ASP A 1 89 ? -11.359 -1.764 7.382 1.00 97.31 89 ASP A O 1
ATOM 713 N N . GLY A 1 90 ? -12.162 -2.498 5.420 1.00 95.94 90 GLY A N 1
ATOM 714 C CA . GLY A 1 90 ? -12.820 -3.682 5.967 1.00 95.94 90 GLY A CA 1
ATOM 715 C C . GLY A 1 90 ? -11.841 -4.744 6.482 1.00 95.94 90 GLY A C 1
ATOM 716 O O . GLY A 1 90 ? -12.153 -5.455 7.441 1.00 95.94 90 GLY A O 1
ATOM 717 N N . LEU A 1 91 ? -10.657 -4.878 5.879 1.00 93.50 91 LEU A N 1
ATOM 718 C CA . LEU A 1 91 ? -9.577 -5.724 6.399 1.00 93.50 91 LEU A CA 1
ATOM 719 C C . LEU A 1 91 ? -8.999 -5.136 7.695 1.00 93.50 91 LEU A C 1
ATOM 721 O O . LEU A 1 91 ? -8.937 -5.833 8.707 1.00 93.50 91 LEU A O 1
ATOM 725 N N . ILE A 1 92 ? -8.657 -3.846 7.698 1.00 95.31 92 ILE A N 1
ATOM 726 C CA . ILE A 1 92 ? -8.118 -3.142 8.871 1.00 95.31 92 ILE A CA 1
ATOM 727 C C . ILE A 1 92 ? -9.105 -3.213 10.038 1.00 95.31 92 ILE A C 1
ATOM 729 O O . ILE A 1 92 ? -8.708 -3.505 11.166 1.00 95.31 92 ILE A O 1
ATOM 733 N N . SER A 1 93 ? -10.398 -3.010 9.771 1.00 96.25 93 SER A N 1
ATOM 734 C CA . SER A 1 93 ? -11.451 -3.115 10.786 1.00 96.25 93 SER A CA 1
ATOM 735 C C . SER A 1 93 ? -11.483 -4.499 11.439 1.00 96.25 93 SER A C 1
ATOM 737 O O . SER A 1 93 ? -11.587 -4.612 12.662 1.00 96.25 93 SER A O 1
ATOM 739 N N . ARG A 1 94 ? -11.340 -5.564 10.635 1.00 93.12 94 ARG A N 1
ATOM 740 C CA . ARG A 1 94 ? -11.265 -6.949 11.127 1.00 93.12 94 ARG A CA 1
ATOM 741 C C . ARG A 1 94 ? -10.022 -7.184 11.984 1.00 93.12 94 ARG A C 1
ATOM 743 O O . ARG A 1 94 ? -10.141 -7.790 13.042 1.00 93.12 94 ARG A O 1
ATOM 750 N N . LEU A 1 95 ? -8.863 -6.681 11.557 1.00 91.00 95 LEU A N 1
ATOM 751 C CA . LEU A 1 95 ? -7.600 -6.828 12.288 1.00 91.00 95 LEU A CA 1
ATOM 752 C C . LEU A 1 95 ? -7.583 -6.044 13.611 1.00 91.00 95 LEU A C 1
ATOM 754 O O . LEU A 1 95 ? -7.004 -6.506 14.591 1.00 91.00 95 LEU A O 1
ATOM 758 N N . ARG A 1 96 ? -8.224 -4.869 13.660 1.00 92.88 96 ARG A N 1
ATOM 759 C CA . ARG A 1 96 ? -8.301 -4.023 14.866 1.00 92.88 96 ARG A CA 1
ATOM 760 C C . ARG A 1 96 ? -9.397 -4.439 15.847 1.00 92.88 96 ARG A C 1
ATOM 762 O O . ARG A 1 96 ? -9.265 -4.186 17.040 1.00 92.88 96 ARG A O 1
ATOM 769 N N . GLY A 1 97 ? -10.489 -5.028 15.357 1.00 94.19 97 GLY A N 1
ATOM 770 C CA . GLY A 1 97 ? -11.673 -5.353 16.160 1.00 94.19 97 GLY A CA 1
ATOM 771 C C . GLY A 1 97 ? -12.673 -4.199 16.330 1.00 94.19 97 GLY A C 1
ATOM 772 O O . GLY A 1 97 ? -13.638 -4.336 17.079 1.00 94.19 97 GLY A O 1
ATOM 773 N N . TRP A 1 98 ? -12.481 -3.076 15.632 1.00 94.50 98 TRP A N 1
ATOM 774 C CA . TRP A 1 98 ? -13.431 -1.960 15.557 1.00 94.50 98 TRP A CA 1
ATOM 775 C C . TRP A 1 98 ? -13.436 -1.341 14.160 1.00 94.50 98 TRP A C 1
ATOM 777 O O . TRP A 1 98 ? -12.477 -1.495 13.405 1.00 94.50 98 TRP A O 1
ATOM 787 N N . THR A 1 99 ? -14.502 -0.613 13.823 1.00 96.19 99 THR A N 1
ATOM 788 C CA . THR A 1 99 ? -14.642 0.045 12.519 1.00 96.19 99 THR A CA 1
ATOM 789 C C . THR A 1 99 ? -13.520 1.050 12.276 1.00 96.19 99 THR A C 1
ATOM 791 O O . THR A 1 99 ? -13.279 1.944 13.089 1.00 96.19 99 THR A O 1
ATOM 794 N N . TYR A 1 100 ? -12.858 0.912 11.136 1.00 96.25 100 TYR A N 1
ATOM 795 C CA . TYR A 1 100 ? -11.868 1.835 10.610 1.00 96.25 100 TYR A CA 1
ATOM 796 C C . TYR A 1 100 ? -12.343 2.381 9.264 1.00 96.25 100 TYR A C 1
ATOM 798 O O . TYR A 1 100 ? -12.892 1.638 8.454 1.00 96.25 100 TYR A O 1
ATOM 806 N N . GLU A 1 101 ? -12.117 3.672 9.039 1.00 97.00 101 GLU A N 1
ATOM 807 C CA . GLU A 1 101 ? -12.425 4.348 7.782 1.00 97.00 101 GLU A CA 1
ATOM 808 C C . GLU A 1 101 ? -11.262 5.265 7.414 1.00 97.00 101 GLU A C 1
ATOM 810 O O . GLU A 1 101 ? -10.857 6.138 8.197 1.00 97.00 101 GLU A O 1
ATOM 815 N N . THR A 1 102 ? -10.718 5.059 6.218 1.00 97.12 102 THR A N 1
ATOM 816 C CA . THR A 1 102 ? -9.643 5.894 5.702 1.00 97.12 102 THR A CA 1
ATOM 817 C C . THR A 1 102 ? -10.183 7.258 5.309 1.00 97.12 102 THR A C 1
ATOM 819 O O . THR A 1 102 ? -11.105 7.391 4.509 1.00 97.12 102 THR A O 1
ATOM 822 N N . ASN A 1 103 ? -9.547 8.292 5.847 1.00 93.06 103 ASN A N 1
ATOM 823 C CA . ASN A 1 103 ? -9.800 9.676 5.490 1.00 93.06 103 ASN A CA 1
ATOM 824 C C . ASN A 1 103 ? -8.485 10.291 5.019 1.00 93.06 103 ASN A C 1
ATOM 826 O O . ASN A 1 103 ? -7.480 10.218 5.731 1.00 93.06 103 ASN A O 1
ATOM 830 N N . LEU A 1 104 ? -8.482 10.887 3.824 1.00 88.88 104 LEU A N 1
ATOM 831 C CA . LEU A 1 104 ? -7.301 11.594 3.344 1.00 88.88 104 LEU A CA 1
ATOM 832 C C . LEU A 1 104 ? -7.021 12.783 4.271 1.00 88.88 104 LEU A C 1
ATOM 834 O O . LEU A 1 104 ? -7.924 13.592 4.498 1.00 88.88 104 LEU A O 1
ATOM 838 N N . PRO A 1 105 ? -5.793 12.917 4.792 1.00 76.94 105 PRO A N 1
ATOM 839 C CA . PRO A 1 105 ? -5.421 14.103 5.540 1.00 76.94 105 PRO A CA 1
ATOM 840 C C . PRO A 1 105 ? -5.531 15.332 4.628 1.00 76.94 105 PRO A C 1
ATOM 842 O O . PRO A 1 105 ? -5.071 15.313 3.480 1.00 76.94 105 PRO A O 1
ATOM 845 N N . THR A 1 106 ? -6.197 16.363 5.146 1.00 63.56 106 THR A N 1
ATOM 846 C CA . THR A 1 106 ? -6.358 17.686 4.521 1.00 63.56 106 THR A CA 1
ATOM 847 C C . THR A 1 106 ? -5.041 18.423 4.380 1.00 63.56 106 THR A C 1
ATOM 849 O O . THR A 1 106 ? -4.266 18.394 5.363 1.00 63.56 106 THR A O 1
#

Foldseek 3Di:
DDPLVVVLLVLLLVLLVQLLVQDDPVLCVVVVPLSVQLVVCSVVSVSVSNLVSLVVSVVPDPDGDLSSLLSSLLSCVSVVVVVSNVVSQVVSCVVVVHRGHHDHDD

pLDDT: mean 94.05, std 6.13, range [61.28, 98.56]

Radius of gyration: 13.28 Å; chains: 1; bounding box: 26×36×32 Å

Sequence (106 aa):
MDINLLKSWQRTEGYLRDARSHLSQIAEADFADGIREAEQYLEHNELGLAFDALESIAMESQWEGLRFFELLALAAASMSLVDRQKAIDGLISRLRGWTYETNLPT